Protein AF-A0A661RAF6-F1 (afdb_monomer_lite)

Foldseek 3Di:
DDPPDPDDDDPPPDDPDDDDDDDPVVVVVVVVVVVVVVVVVVVVVVVVVVLVVVLVPDDPLRLLLCLLLLPPSNCVPVVPCSVCVPVPVLVVLVVDDLVSVLSNLVSNCVSCVVVVLLPDDVVVVPSVVSNVVSVVSND

Sequence (139 aa):
MIHHSYREICIDSNIFDSVGMDGSNAFRCCVFEEIEKEAELAAQQEQEERLRTQWDAMGEEERDLACIRQDEVALKYAAEDAKYPIPNIWPKIESAPHGHQKALARAFKERWQAENKWNVKPKQKKQWKKVQRVKAILG

Radius of gyration: 27.12 Å; chains: 1; bounding box: 76×25×67 Å

pLDDT: mean 73.87, std 17.11, range [36.31, 90.81]

Secondary structure (DSSP, 8-state):
----------------------THHHHHHHHHHHHHHHHHHHHHHHHHHHHHHHHHHS-HHHHHHHHHHT-HHHHHHTTTTTT-HHHHTTTHHHHS-HHHHHHHHHHHHHHHHHTT-SS--TTSHHHHHHHHHHHHHH-

Structure (mmCIF, N/CA/C/O backbone):
data_AF-A0A661RAF6-F1
#
_entry.id   AF-A0A661RAF6-F1
#
loop_
_atom_site.group_PDB
_atom_site.id
_atom_site.type_symbol
_atom_site.label_atom_id
_atom_site.label_alt_id
_atom_site.label_comp_id
_atom_site.label_asym_id
_atom_site.label_entity_id
_atom_site.label_seq_id
_atom_site.pdbx_PDB_ins_code
_atom_site.Cartn_x
_atom_site.Cartn_y
_atom_site.Cartn_z
_atom_site.occupancy
_atom_site.B_iso_or_equiv
_atom_site.auth_seq_id
_atom_site.auth_comp_id
_atom_site.auth_asym_id
_atom_site.auth_atom_id
_atom_site.pdbx_PDB_model_num
ATOM 1 N N . MET A 1 1 ? 13.304 6.492 -40.655 1.00 41.62 1 MET A N 1
ATOM 2 C CA . MET A 1 1 ? 14.705 6.947 -40.759 1.00 41.62 1 MET A CA 1
ATOM 3 C C . MET A 1 1 ? 15.292 6.959 -39.364 1.00 41.62 1 MET A C 1
ATOM 5 O O . MET A 1 1 ? 14.999 7.869 -38.606 1.00 41.62 1 MET A O 1
ATOM 9 N N . ILE A 1 2 ? 16.060 5.929 -39.024 1.00 42.19 2 ILE A N 1
ATOM 10 C CA . ILE A 1 2 ? 16.970 5.940 -37.879 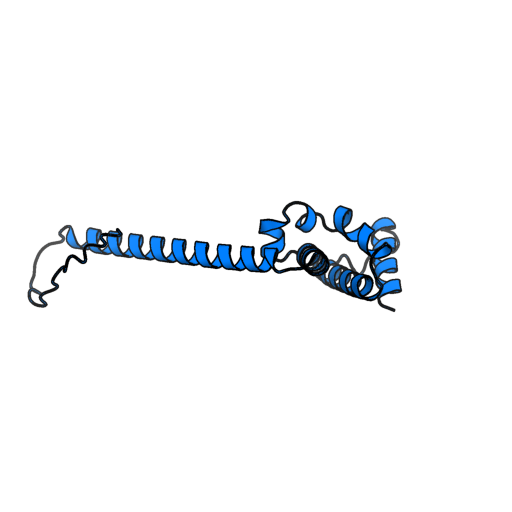1.00 42.19 2 ILE A CA 1
ATOM 11 C C . ILE A 1 2 ? 18.315 5.540 -38.479 1.00 42.19 2 ILE A C 1
ATOM 13 O O . ILE A 1 2 ? 18.516 4.394 -38.867 1.00 42.19 2 ILE A O 1
ATOM 17 N N . HIS A 1 3 ? 19.173 6.533 -38.692 1.00 38.69 3 HIS A N 1
ATOM 18 C CA . HIS A 1 3 ? 20.535 6.350 -39.180 1.00 38.69 3 HIS A CA 1
ATOM 19 C C . HIS A 1 3 ? 21.422 6.064 -37.962 1.00 38.69 3 HIS A C 1
ATOM 21 O O . HIS A 1 3 ? 22.054 6.970 -37.431 1.00 38.69 3 HIS A O 1
ATOM 27 N N . HIS A 1 4 ? 21.466 4.815 -37.495 1.00 42.28 4 HIS A N 1
ATOM 28 C CA . HIS A 1 4 ? 22.548 4.396 -36.603 1.00 42.28 4 HIS A CA 1
ATOM 29 C C . HIS A 1 4 ? 23.712 3.907 -37.457 1.00 42.28 4 HIS A C 1
ATOM 31 O O . HIS A 1 4 ? 23.788 2.759 -37.886 1.00 42.28 4 HIS A O 1
ATOM 37 N N . SER A 1 5 ? 24.587 4.864 -37.763 1.00 44.16 5 SER A N 1
ATOM 38 C CA . SER A 1 5 ? 25.905 4.658 -38.345 1.00 44.16 5 SER A CA 1
ATOM 39 C C . SER A 1 5 ? 26.734 3.774 -37.411 1.00 44.16 5 SER A C 1
ATOM 41 O O . SER A 1 5 ? 27.368 4.277 -36.487 1.00 44.16 5 SER A O 1
ATOM 43 N N . TYR A 1 6 ? 26.752 2.466 -37.669 1.00 52.09 6 TYR A N 1
ATOM 44 C CA . TYR A 1 6 ? 27.827 1.583 -37.226 1.00 52.09 6 TYR A CA 1
ATOM 45 C C . TYR A 1 6 ? 29.131 2.103 -37.833 1.00 52.09 6 TYR A C 1
ATOM 47 O O . TYR A 1 6 ? 29.370 1.950 -39.029 1.00 52.09 6 TYR A O 1
ATOM 55 N N . ARG A 1 7 ? 29.953 2.775 -37.025 1.00 41.41 7 ARG A N 1
ATOM 56 C CA . ARG A 1 7 ? 31.333 3.084 -37.392 1.00 41.41 7 ARG A CA 1
ATOM 57 C C . ARG A 1 7 ? 32.220 2.106 -36.642 1.00 41.41 7 ARG A C 1
ATOM 59 O O . ARG A 1 7 ? 32.403 2.224 -35.436 1.00 41.41 7 ARG A O 1
ATOM 66 N N . GLU A 1 8 ? 32.692 1.114 -37.385 1.00 51.41 8 GLU A N 1
ATOM 67 C CA . GLU A 1 8 ? 33.800 0.241 -37.023 1.00 51.41 8 GLU A CA 1
ATOM 68 C C . GLU A 1 8 ? 34.933 1.074 -36.409 1.00 51.41 8 GLU A C 1
ATOM 70 O O . GLU A 1 8 ? 35.428 2.017 -37.030 1.00 51.41 8 GLU A O 1
ATOM 75 N N . ILE A 1 9 ? 35.341 0.734 -35.188 1.00 46.72 9 ILE A N 1
ATOM 76 C CA . ILE A 1 9 ? 36.633 1.149 -34.649 1.00 46.72 9 ILE A CA 1
ATOM 77 C C . ILE A 1 9 ? 37.412 -0.136 -34.417 1.00 46.72 9 ILE A C 1
ATOM 79 O O . ILE A 1 9 ? 37.175 -0.880 -33.465 1.00 46.72 9 ILE A O 1
ATOM 83 N N . CYS A 1 10 ? 38.287 -0.404 -35.381 1.00 41.19 10 CYS A N 1
ATOM 84 C CA . CYS A 1 10 ? 39.264 -1.472 -35.391 1.00 41.19 10 CYS A CA 1
ATOM 85 C C . CYS A 1 10 ? 40.074 -1.463 -34.090 1.00 41.19 10 CYS A C 1
ATOM 87 O O . CYS A 1 10 ? 40.702 -0.460 -33.755 1.00 41.19 10 CYS A O 1
ATOM 89 N N . ILE A 1 11 ? 40.117 -2.600 -33.400 1.00 43.03 11 ILE A N 1
ATOM 90 C CA . ILE A 1 11 ? 41.221 -2.919 -32.497 1.00 43.03 11 ILE A CA 1
ATOM 91 C C . ILE A 1 11 ? 42.045 -3.979 -33.222 1.00 43.03 11 ILE A C 1
ATOM 93 O O . ILE A 1 11 ? 41.904 -5.179 -32.985 1.00 43.03 11 ILE A O 1
ATOM 97 N N . ASP A 1 12 ? 42.877 -3.518 -34.158 1.00 37.00 12 ASP A N 1
ATOM 98 C CA . ASP A 1 12 ? 44.012 -4.307 -34.620 1.00 37.00 12 ASP A CA 1
ATOM 99 C C . ASP A 1 12 ? 44.898 -4.572 -33.401 1.00 37.00 12 ASP A C 1
ATOM 101 O O . ASP A 1 12 ? 45.507 -3.679 -32.810 1.00 37.00 12 ASP A O 1
ATOM 105 N N . SER A 1 13 ? 44.889 -5.829 -32.974 1.00 44.53 13 SER A N 1
ATOM 106 C CA . SER A 1 13 ? 45.652 -6.326 -31.838 1.00 44.53 13 SER A CA 1
ATOM 107 C C . SER A 1 13 ? 47.113 -6.483 -32.240 1.00 44.53 13 SER A C 1
ATOM 109 O O . SER A 1 13 ? 47.553 -7.582 -32.557 1.00 44.53 13 SER A O 1
ATOM 111 N N . ASN A 1 14 ? 47.858 -5.381 -32.282 1.00 46.12 14 ASN A N 1
ATOM 112 C CA . ASN A 1 14 ? 49.317 -5.388 -32.217 1.00 46.12 14 ASN A CA 1
ATOM 113 C C . ASN A 1 14 ? 49.830 -3.960 -32.039 1.00 46.12 14 ASN A C 1
ATOM 115 O O . ASN A 1 14 ? 49.918 -3.222 -33.008 1.00 46.12 14 ASN A O 1
ATOM 119 N N . ILE A 1 15 ? 50.138 -3.592 -30.797 1.00 42.78 15 ILE A N 1
ATOM 120 C CA . ILE A 1 15 ? 51.215 -2.685 -30.358 1.00 42.78 15 ILE A CA 1
ATOM 121 C C . ILE A 1 15 ? 51.077 -2.658 -28.833 1.00 42.78 15 ILE A C 1
ATOM 123 O O . ILE A 1 15 ? 50.471 -1.787 -28.217 1.00 42.78 15 ILE A O 1
ATOM 127 N N . PHE A 1 16 ? 51.557 -3.733 -28.218 1.00 45.25 16 PHE A N 1
ATOM 128 C CA . PHE A 1 16 ? 51.976 -3.692 -26.832 1.00 45.25 16 PHE A CA 1
ATOM 129 C C . PHE A 1 16 ? 53.485 -3.552 -26.905 1.00 45.25 16 PHE A C 1
ATOM 131 O O . PHE A 1 16 ? 54.162 -4.545 -27.119 1.00 45.25 16 PHE A O 1
ATOM 138 N N . ASP A 1 17 ? 53.987 -2.323 -26.841 1.00 36.31 17 ASP A N 1
ATOM 139 C CA . ASP A 1 17 ? 55.312 -2.092 -26.284 1.00 36.31 17 ASP A CA 1
ATOM 140 C C . ASP A 1 17 ? 55.513 -0.621 -25.933 1.00 36.31 17 ASP A C 1
ATOM 142 O O . ASP A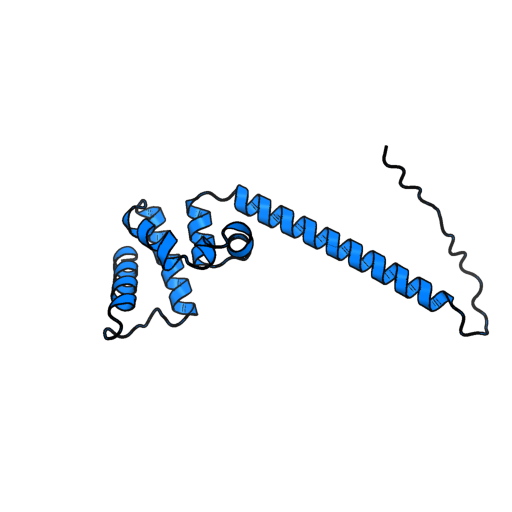 1 17 ? 55.703 0.241 -26.785 1.00 36.31 17 ASP A O 1
ATOM 146 N N . SER A 1 18 ? 55.590 -0.416 -24.620 1.00 48.84 18 SER A N 1
ATOM 147 C CA . SER A 1 18 ? 56.455 0.550 -23.952 1.00 48.84 18 SER A CA 1
ATOM 148 C C . SER A 1 18 ? 56.142 2.048 -24.092 1.00 48.84 18 SER A C 1
ATOM 150 O O . SER A 1 18 ? 56.021 2.607 -25.172 1.00 48.84 18 SER A O 1
ATOM 152 N N . VAL A 1 19 ? 56.223 2.707 -22.931 1.00 39.88 19 VAL A N 1
ATOM 153 C CA . VAL A 1 19 ? 56.366 4.156 -22.712 1.00 39.88 19 VAL A CA 1
ATOM 154 C C . VAL A 1 19 ? 55.065 4.969 -22.672 1.00 39.88 19 VAL A C 1
ATOM 156 O O . VAL A 1 19 ? 54.368 5.117 -23.661 1.00 39.88 19 VAL A O 1
ATOM 159 N N . GLY A 1 20 ? 54.849 5.622 -21.522 1.00 39.03 20 GLY A N 1
ATOM 160 C CA . GLY A 1 20 ? 54.077 6.863 -21.429 1.00 39.03 20 GLY A CA 1
ATOM 161 C C . GLY A 1 20 ? 52.697 6.715 -20.800 1.00 39.03 20 GLY A C 1
ATOM 162 O O . GLY A 1 20 ? 51.825 6.055 -21.335 1.00 39.03 20 GLY A O 1
ATOM 163 N N . MET A 1 21 ? 52.477 7.370 -19.658 1.00 51.34 21 MET A N 1
ATOM 164 C CA . MET A 1 21 ? 51.123 7.717 -19.218 1.00 51.34 21 MET A CA 1
ATOM 165 C C . MET A 1 21 ? 50.570 8.750 -20.208 1.00 51.34 21 MET A C 1
ATOM 167 O O . MET A 1 21 ? 50.972 9.911 -20.158 1.00 51.34 21 MET A O 1
ATOM 171 N N . ASP A 1 22 ? 49.679 8.348 -21.105 1.00 44.38 22 ASP A N 1
ATOM 172 C CA . ASP A 1 22 ? 49.039 9.217 -22.092 1.00 44.38 22 ASP A CA 1
ATOM 173 C C . ASP A 1 22 ? 47.522 8.950 -22.186 1.00 44.38 22 ASP A C 1
ATOM 175 O O . ASP A 1 22 ? 47.000 7.927 -21.745 1.00 44.38 22 ASP A O 1
ATOM 179 N N . GLY A 1 23 ? 46.774 9.957 -22.647 1.00 48.22 23 GLY A N 1
ATOM 180 C CA . GLY A 1 23 ? 45.340 10.185 -22.398 1.00 48.22 23 GLY A CA 1
ATOM 181 C C . GLY A 1 23 ? 44.327 9.122 -22.862 1.00 48.22 23 GLY A C 1
ATOM 182 O O . GLY A 1 23 ? 43.125 9.366 -22.778 1.00 48.22 23 GLY A O 1
ATOM 183 N N . SER A 1 24 ? 44.763 7.943 -23.302 1.00 46.06 24 SER A N 1
ATOM 184 C CA . SER A 1 24 ? 43.915 6.827 -23.745 1.00 46.06 24 SER A CA 1
ATOM 185 C C . SER A 1 24 ? 43.152 6.134 -22.605 1.00 46.06 24 SER A C 1
ATOM 187 O O . SER A 1 24 ? 42.071 5.588 -22.827 1.00 46.06 24 SER A O 1
ATOM 189 N N . ASN A 1 25 ? 43.658 6.186 -21.366 1.00 44.53 25 ASN A N 1
ATOM 190 C CA . ASN A 1 25 ? 42.999 5.538 -20.221 1.00 44.53 25 ASN A CA 1
ATOM 191 C C . ASN A 1 25 ? 41.757 6.310 -19.723 1.00 44.53 25 ASN A C 1
ATOM 193 O O . ASN A 1 25 ? 40.818 5.711 -19.206 1.00 44.53 25 ASN A O 1
ATOM 197 N N . ALA A 1 26 ? 41.719 7.632 -19.926 1.00 43.34 26 ALA A N 1
ATOM 198 C CA . ALA A 1 26 ? 40.561 8.457 -19.582 1.00 43.34 26 ALA A CA 1
ATOM 199 C C . ALA A 1 26 ? 39.387 8.220 -20.548 1.00 43.34 26 ALA A C 1
ATOM 201 O O . ALA A 1 26 ? 38.248 8.102 -20.113 1.00 43.34 26 ALA A O 1
ATOM 202 N N . PHE A 1 27 ? 39.661 8.063 -21.849 1.00 43.34 27 PHE A N 1
ATOM 203 C CA . PHE A 1 27 ? 38.619 7.858 -22.862 1.00 43.34 27 PHE A CA 1
ATOM 204 C C . PHE A 1 27 ? 37.910 6.503 -22.706 1.00 43.34 27 PHE A C 1
ATOM 206 O O . PHE A 1 27 ? 36.690 6.422 -22.808 1.00 43.34 27 PHE A O 1
ATOM 213 N N . ARG A 1 28 ? 38.661 5.441 -22.375 1.00 45.09 28 ARG A N 1
ATOM 214 C CA . ARG A 1 28 ? 38.100 4.110 -22.082 1.00 45.09 28 ARG A CA 1
ATOM 215 C C . ARG A 1 28 ? 37.247 4.095 -20.806 1.00 45.09 28 ARG A C 1
ATOM 217 O O . ARG A 1 28 ? 36.270 3.356 -20.761 1.00 45.09 28 ARG A O 1
ATOM 224 N N . CYS A 1 29 ? 37.595 4.904 -19.802 1.00 50.94 29 CYS A N 1
ATOM 225 C CA . CYS A 1 29 ? 36.801 5.056 -18.580 1.00 50.94 29 CYS A CA 1
ATOM 226 C C . CYS A 1 29 ? 35.493 5.819 -18.854 1.00 50.94 29 CYS A C 1
ATOM 228 O O . CYS A 1 29 ? 34.428 5.354 -18.462 1.00 50.94 29 CYS A O 1
ATOM 230 N N . CYS A 1 30 ? 35.551 6.929 -19.602 1.00 51.88 30 CYS A N 1
ATOM 231 C CA . CYS A 1 30 ? 34.366 7.730 -19.928 1.00 51.88 30 CYS A CA 1
ATOM 232 C C . CYS A 1 30 ? 33.347 6.973 -20.797 1.00 51.88 30 CYS A C 1
ATOM 234 O O . CYS A 1 30 ? 32.157 7.018 -20.508 1.00 51.88 30 CYS A O 1
ATOM 236 N N . VAL A 1 31 ? 33.796 6.236 -21.821 1.00 53.75 31 VAL A N 1
ATOM 237 C CA . VAL A 1 31 ? 32.889 5.484 -22.712 1.00 53.75 31 VAL A CA 1
ATOM 238 C C . VAL A 1 31 ? 32.224 4.310 -21.982 1.00 53.75 31 VAL A C 1
ATOM 240 O O . VAL A 1 31 ? 31.063 4.008 -22.235 1.00 53.75 31 VAL A O 1
ATOM 243 N N . PHE A 1 32 ? 32.927 3.656 -21.052 1.00 53.03 32 PHE A N 1
ATOM 244 C CA . PHE A 1 32 ? 32.342 2.586 -20.238 1.00 53.03 32 PHE A CA 1
ATOM 245 C C . PHE A 1 32 ? 31.281 3.131 -19.267 1.00 53.03 32 PHE A C 1
ATOM 247 O O . PHE A 1 32 ? 30.188 2.577 -19.194 1.00 53.03 32 PHE A O 1
ATOM 254 N N . GLU A 1 33 ? 31.550 4.265 -18.611 1.00 55.88 33 GLU A N 1
ATOM 255 C CA . GLU A 1 33 ? 30.578 4.929 -17.732 1.00 55.88 33 GLU A CA 1
ATOM 256 C C . GLU A 1 33 ? 29.339 5.457 -18.475 1.00 55.88 33 GLU A C 1
ATOM 258 O O . GLU A 1 33 ? 28.242 5.460 -17.918 1.00 55.88 33 GLU A O 1
ATOM 263 N N . GLU A 1 34 ? 29.489 5.942 -19.710 1.00 59.34 34 GLU A N 1
ATOM 264 C CA . GLU A 1 34 ? 28.358 6.400 -20.530 1.00 59.34 34 GLU A CA 1
ATOM 265 C C . GLU A 1 34 ? 27.463 5.228 -20.958 1.00 59.34 34 GLU A C 1
ATOM 267 O O . GLU A 1 34 ? 26.243 5.324 -20.839 1.00 59.34 34 GLU A O 1
ATOM 272 N N . ILE A 1 35 ? 28.052 4.090 -21.341 1.00 63.66 35 ILE A N 1
ATOM 273 C CA . ILE A 1 35 ? 27.307 2.867 -21.683 1.00 63.66 35 ILE A CA 1
ATOM 274 C C . ILE A 1 35 ? 26.588 2.286 -20.453 1.00 63.66 35 ILE A C 1
ATOM 276 O O . ILE A 1 35 ? 25.442 1.848 -20.567 1.00 63.66 35 ILE A O 1
ATOM 280 N N . GLU A 1 36 ? 27.214 2.297 -19.271 1.00 65.19 36 GLU A N 1
ATOM 281 C CA . GLU A 1 36 ? 26.570 1.852 -18.025 1.00 65.19 36 GLU A CA 1
ATOM 282 C C . GLU A 1 36 ? 25.391 2.755 -17.638 1.00 65.19 36 GLU A C 1
ATOM 284 O O . GLU A 1 36 ? 24.314 2.251 -17.323 1.00 65.19 36 GLU A O 1
ATOM 289 N N . LYS A 1 37 ? 25.538 4.083 -17.746 1.00 68.94 37 LYS A N 1
ATOM 290 C CA . LYS A 1 37 ? 24.443 5.033 -17.479 1.00 68.94 37 LYS A CA 1
ATOM 291 C C . LYS A 1 37 ? 23.284 4.873 -18.459 1.00 68.94 37 LYS A C 1
ATOM 293 O O . LYS A 1 37 ? 22.127 4.937 -18.045 1.00 68.94 37 LYS A O 1
ATOM 298 N N . GLU A 1 38 ? 23.565 4.658 -19.743 1.00 71.12 38 GLU A N 1
ATOM 299 C CA . GLU A 1 38 ? 22.529 4.396 -20.749 1.00 71.12 38 GLU A CA 1
ATOM 300 C C . GLU A 1 38 ? 21.807 3.064 -20.496 1.00 71.12 38 GLU A C 1
ATOM 302 O O . GLU A 1 38 ? 20.580 3.003 -20.601 1.00 71.12 38 GLU A O 1
ATOM 307 N N . ALA A 1 39 ? 22.532 2.017 -20.089 1.00 72.25 39 ALA A N 1
ATOM 308 C CA . ALA A 1 39 ? 21.943 0.735 -19.711 1.00 72.25 39 ALA A CA 1
ATOM 309 C C . ALA A 1 39 ? 21.082 0.838 -18.438 1.00 72.25 39 ALA A C 1
ATOM 311 O O . ALA A 1 39 ? 19.992 0.265 -18.383 1.00 72.25 39 ALA A O 1
ATOM 312 N N . GLU A 1 40 ? 21.522 1.600 -17.433 1.00 73.50 40 GLU A N 1
ATOM 313 C CA . GLU A 1 40 ? 20.744 1.868 -16.219 1.00 73.50 40 GLU A CA 1
ATOM 314 C C . GLU A 1 40 ? 19.475 2.673 -16.517 1.00 73.50 40 GLU A C 1
ATOM 316 O O . GLU A 1 40 ? 18.405 2.348 -16.001 1.00 73.50 40 GLU A O 1
ATOM 321 N N . LEU A 1 41 ? 19.560 3.689 -17.379 1.00 76.50 41 LEU A N 1
ATOM 322 C CA . LEU A 1 41 ? 18.401 4.466 -17.824 1.00 76.50 41 LEU A CA 1
ATOM 323 C C . LEU A 1 41 ? 17.395 3.592 -18.579 1.00 76.50 41 LEU A C 1
ATOM 325 O O . LEU A 1 41 ? 16.198 3.665 -18.302 1.00 76.50 41 LEU A O 1
ATOM 329 N N . ALA A 1 42 ? 17.867 2.734 -19.486 1.00 77.00 42 ALA A N 1
ATOM 330 C CA . ALA A 1 42 ? 17.010 1.802 -20.212 1.00 77.00 42 ALA A CA 1
ATOM 331 C C . ALA A 1 42 ? 16.335 0.790 -19.267 1.00 77.00 42 ALA A C 1
ATOM 333 O O . ALA A 1 42 ? 15.133 0.543 -19.381 1.00 77.00 42 ALA A O 1
ATOM 334 N N . ALA A 1 43 ? 17.069 0.257 -18.285 1.00 81.12 43 ALA A N 1
ATOM 335 C CA . ALA A 1 43 ? 16.517 -0.652 -17.282 1.00 81.12 43 ALA A CA 1
ATOM 336 C C . ALA A 1 43 ? 15.472 0.034 -16.383 1.00 81.12 43 ALA A C 1
ATOM 338 O O . ALA A 1 43 ? 14.431 -0.554 -16.083 1.00 81.12 43 ALA A O 1
ATOM 339 N N . GLN A 1 44 ? 15.710 1.291 -15.991 1.00 82.81 44 GLN A N 1
ATOM 340 C CA . GLN A 1 44 ? 14.751 2.086 -15.220 1.00 82.81 44 GLN A CA 1
ATOM 341 C C . GLN A 1 44 ? 13.470 2.354 -16.011 1.00 82.81 44 GLN A C 1
ATOM 343 O O . GLN A 1 44 ? 12.378 2.215 -15.457 1.00 82.81 44 GLN A O 1
ATOM 348 N N . GLN A 1 45 ? 13.590 2.689 -17.297 1.00 82.44 45 GLN A N 1
ATOM 349 C CA . GLN A 1 45 ? 12.441 2.890 -18.181 1.00 82.44 45 GLN A CA 1
ATOM 350 C C . GLN A 1 45 ? 11.631 1.602 -18.344 1.00 82.44 45 GLN A C 1
ATOM 352 O O . GLN A 1 45 ? 10.415 1.623 -18.170 1.00 82.44 45 GLN A O 1
ATOM 357 N N . GLU A 1 46 ? 12.286 0.461 -18.578 1.00 84.25 46 GLU A N 1
ATOM 358 C CA . GLU A 1 46 ? 11.598 -0.830 -18.691 1.00 84.25 46 GLU A CA 1
ATOM 359 C C . GLU A 1 46 ? 10.905 -1.223 -17.372 1.00 84.25 46 GLU A C 1
ATOM 361 O O . GLU A 1 46 ? 9.799 -1.769 -17.360 1.00 84.25 46 GLU A O 1
ATOM 366 N N . GLN A 1 47 ? 11.539 -0.963 -16.227 1.00 83.44 47 GLN A N 1
ATOM 367 C CA . GLN A 1 47 ? 10.928 -1.210 -14.922 1.00 83.44 47 GLN A CA 1
ATOM 368 C C . GLN A 1 47 ? 9.732 -0.283 -14.677 1.00 83.44 47 GLN A C 1
ATOM 370 O O . GLN A 1 47 ? 8.699 -0.728 -14.177 1.00 83.44 47 GLN A O 1
ATOM 375 N N . GLU A 1 48 ? 9.834 0.987 -15.053 1.00 84.88 48 GLU A N 1
ATOM 376 C CA . GLU A 1 48 ? 8.740 1.944 -14.949 1.00 84.88 48 GLU A CA 1
ATOM 377 C C . GLU A 1 48 ? 7.559 1.579 -15.848 1.00 84.88 48 GLU A C 1
ATOM 379 O O . GLU A 1 48 ? 6.421 1.585 -15.379 1.00 84.88 48 GLU A O 1
ATOM 384 N N . GLU A 1 49 ? 7.804 1.199 -17.099 1.00 86.25 49 GLU A N 1
ATOM 385 C CA . GLU A 1 49 ? 6.751 0.738 -18.002 1.00 86.25 49 GLU A CA 1
ATOM 386 C C . GLU A 1 49 ? 6.071 -0.527 -17.483 1.00 86.25 49 GLU A C 1
ATOM 388 O O . GLU A 1 49 ? 4.840 -0.615 -17.532 1.00 86.25 49 GLU A O 1
ATOM 393 N N . ARG A 1 50 ? 6.833 -1.474 -16.917 1.00 85.75 50 ARG A N 1
ATOM 394 C CA . ARG A 1 50 ? 6.282 -2.670 -16.258 1.00 85.75 50 ARG A CA 1
ATOM 395 C C . ARG A 1 50 ? 5.395 -2.319 -15.071 1.00 85.75 50 ARG A C 1
ATOM 397 O O . ARG A 1 50 ? 4.285 -2.832 -14.969 1.00 85.75 50 ARG A O 1
ATOM 404 N N . LEU A 1 51 ? 5.854 -1.435 -14.188 1.00 85.50 51 LEU A N 1
ATOM 405 C CA . LEU A 1 51 ? 5.061 -1.000 -13.037 1.00 85.50 51 LEU A CA 1
ATOM 406 C C . LEU A 1 51 ? 3.795 -0.261 -13.486 1.00 85.50 51 LEU A C 1
ATOM 408 O O . LEU A 1 51 ? 2.721 -0.486 -12.932 1.00 85.50 51 LEU A O 1
ATOM 412 N N . ARG A 1 52 ? 3.892 0.576 -14.523 1.00 85.38 52 ARG A N 1
ATOM 413 C CA . ARG A 1 52 ? 2.747 1.290 -15.095 1.00 85.38 52 ARG A CA 1
ATOM 414 C C . ARG A 1 52 ? 1.721 0.336 -15.692 1.00 85.38 52 ARG A C 1
ATOM 416 O O . ARG A 1 52 ? 0.546 0.420 -15.358 1.00 85.38 52 ARG A O 1
ATOM 423 N N . THR A 1 53 ? 2.161 -0.595 -16.536 1.00 87.44 53 THR A N 1
ATOM 424 C CA . THR A 1 53 ? 1.271 -1.602 -17.133 1.00 87.44 53 THR A CA 1
ATOM 425 C C . THR A 1 53 ? 0.658 -2.511 -16.078 1.00 87.44 53 THR A C 1
ATOM 427 O O . THR A 1 53 ? -0.523 -2.832 -16.179 1.00 87.44 53 THR A O 1
ATOM 430 N N . GLN A 1 54 ? 1.405 -2.869 -15.033 1.00 86.62 54 GLN A N 1
ATOM 431 C CA . GLN A 1 54 ? 0.868 -3.601 -13.890 1.00 86.62 54 GLN A CA 1
ATOM 432 C C . GLN A 1 54 ? -0.231 -2.803 -13.172 1.00 86.62 54 GLN A C 1
ATOM 434 O O . GLN A 1 54 ? -1.295 -3.353 -12.899 1.00 86.62 54 GLN A O 1
ATOM 439 N N . TRP A 1 55 ? -0.011 -1.514 -12.900 1.00 86.75 55 TRP A N 1
ATOM 440 C CA . TRP A 1 55 ? -1.014 -0.649 -12.269 1.00 86.75 55 TRP A CA 1
ATOM 441 C C . TRP A 1 55 ? -2.276 -0.490 -13.124 1.00 86.75 55 TRP A C 1
ATOM 443 O O . TRP A 1 55 ? -3.399 -0.561 -12.616 1.00 86.75 55 TRP A O 1
ATOM 453 N N . ASP A 1 56 ? -2.096 -0.297 -14.429 1.00 85.25 56 ASP A N 1
ATOM 454 C CA . ASP A 1 56 ? -3.188 -0.126 -15.386 1.00 85.25 56 ASP A CA 1
ATOM 455 C C . ASP A 1 56 ? -4.002 -1.417 -15.559 1.00 85.25 56 ASP A C 1
ATOM 457 O O . ASP A 1 56 ? -5.221 -1.346 -15.714 1.00 85.25 56 ASP A O 1
ATOM 461 N N . ALA A 1 57 ? -3.357 -2.584 -15.468 1.00 86.81 57 ALA A N 1
ATOM 462 C CA . ALA A 1 57 ? -4.014 -3.888 -15.528 1.00 86.81 57 ALA A CA 1
ATOM 463 C C . ALA A 1 57 ? -4.768 -4.261 -14.238 1.00 86.81 57 ALA A C 1
ATOM 465 O O . ALA A 1 57 ? -5.725 -5.031 -14.306 1.00 86.81 57 ALA A O 1
ATOM 466 N N . MET A 1 58 ? -4.357 -3.733 -13.078 1.00 85.19 58 MET A N 1
ATOM 467 C CA . MET A 1 58 ? -5.010 -4.009 -11.793 1.00 85.19 58 MET A CA 1
ATOM 468 C C . MET A 1 58 ? -6.417 -3.407 -11.730 1.00 85.19 58 MET A C 1
ATOM 470 O O . MET A 1 58 ? -6.610 -2.209 -11.967 1.00 85.19 58 MET A O 1
ATOM 474 N N . GLY A 1 59 ? -7.390 -4.224 -11.320 1.00 85.69 59 GLY A N 1
ATOM 475 C CA . GLY A 1 59 ? -8.735 -3.751 -10.987 1.00 85.69 59 GLY A CA 1
ATOM 476 C C . GLY A 1 59 ? -8.752 -2.879 -9.724 1.00 85.69 59 GLY A C 1
ATOM 477 O O . GLY A 1 59 ? -7.793 -2.861 -8.953 1.00 85.69 59 GLY A O 1
ATOM 478 N N . GLU A 1 60 ? -9.861 -2.174 -9.467 1.00 83.12 60 GLU A N 1
ATOM 479 C CA . GLU A 1 60 ? -10.004 -1.322 -8.268 1.00 83.12 60 GLU A CA 1
ATOM 480 C C . GLU A 1 60 ? -9.719 -2.101 -6.974 1.00 83.12 60 GLU A C 1
ATOM 482 O O . GLU A 1 60 ? -8.989 -1.632 -6.104 1.00 83.12 60 GLU A O 1
ATOM 487 N N . GLU A 1 61 ? -10.224 -3.332 -6.892 1.00 84.25 61 GLU A N 1
ATOM 488 C CA . GLU A 1 61 ? -10.020 -4.206 -5.742 1.00 84.25 61 GLU A CA 1
ATOM 489 C C . GLU A 1 61 ? -8.537 -4.537 -5.504 1.00 84.25 61 GLU A C 1
ATOM 491 O O . GLU A 1 61 ? -8.066 -4.574 -4.367 1.00 84.25 61 GLU A O 1
ATOM 496 N N . GLU A 1 62 ? -7.782 -4.777 -6.574 1.00 85.75 62 GLU A N 1
ATOM 497 C CA . GLU A 1 62 ? -6.358 -5.105 -6.493 1.00 85.75 62 GLU A CA 1
ATOM 498 C C . GLU A 1 62 ? -5.524 -3.874 -6.142 1.00 85.75 62 GLU A C 1
ATOM 500 O O . GLU A 1 62 ? -4.603 -3.967 -5.327 1.00 85.75 62 GLU A O 1
ATOM 505 N N . ARG A 1 63 ? -5.894 -2.706 -6.681 1.00 85.75 63 ARG A N 1
ATOM 506 C CA . ARG A 1 63 ? -5.278 -1.420 -6.333 1.00 85.75 63 ARG A CA 1
ATOM 507 C C . ARG A 1 63 ? -5.466 -1.095 -4.858 1.00 85.75 63 ARG A C 1
ATOM 509 O O . ARG A 1 63 ? -4.501 -0.715 -4.198 1.00 85.75 63 ARG A O 1
ATOM 516 N N . ASP A 1 64 ? -6.664 -1.307 -4.314 1.00 85.50 64 ASP A N 1
ATOM 517 C CA . ASP A 1 64 ? -6.936 -1.086 -2.892 1.00 85.50 64 ASP A CA 1
ATOM 518 C C . ASP A 1 64 ? -6.052 -1.987 -2.002 1.00 85.50 64 ASP A C 1
ATOM 520 O O . ASP A 1 64 ? -5.500 -1.538 -0.991 1.00 85.50 64 ASP A O 1
ATOM 524 N N . LEU A 1 65 ? -5.844 -3.249 -2.397 1.00 86.81 65 LEU A N 1
ATOM 525 C CA . LEU A 1 65 ? -4.947 -4.170 -1.690 1.00 86.81 65 LEU A CA 1
ATOM 526 C C . LEU A 1 65 ? -3.478 -3.737 -1.786 1.00 86.81 65 LEU A C 1
ATOM 528 O O . LEU A 1 65 ? -2.788 -3.723 -0.761 1.00 86.81 65 LEU A O 1
ATOM 532 N N . ALA A 1 66 ? -3.019 -3.349 -2.978 1.00 86.50 66 ALA A N 1
ATOM 533 C CA . ALA A 1 66 ? -1.662 -2.853 -3.206 1.00 86.50 66 ALA A CA 1
ATOM 534 C C . ALA A 1 66 ? -1.385 -1.579 -2.384 1.00 86.50 66 ALA A C 1
ATOM 536 O O . ALA A 1 66 ? -0.333 -1.447 -1.754 1.00 86.50 66 ALA A O 1
ATOM 537 N N . CYS A 1 67 ? -2.365 -0.675 -2.281 1.00 87.00 67 CYS A N 1
ATOM 538 C CA . CYS A 1 67 ? -2.297 0.519 -1.437 1.00 87.00 67 CYS A CA 1
ATOM 539 C C . CYS A 1 67 ? -2.201 0.190 0.061 1.00 87.00 67 CYS A C 1
ATOM 541 O O . CYS A 1 67 ? -1.441 0.833 0.791 1.00 87.00 67 CYS A O 1
ATOM 543 N N . ILE A 1 68 ? -2.944 -0.811 0.552 1.00 86.69 68 ILE A N 1
ATOM 544 C CA . ILE A 1 68 ? -2.848 -1.232 1.960 1.00 86.69 68 ILE A CA 1
ATOM 545 C C . ILE A 1 68 ? -1.473 -1.836 2.254 1.00 86.69 68 ILE A C 1
ATOM 547 O O . ILE A 1 68 ? -0.900 -1.525 3.305 1.00 86.69 68 ILE A O 1
ATOM 551 N N . ARG A 1 69 ? -0.953 -2.664 1.341 1.00 85.38 69 ARG A N 1
ATOM 552 C CA . ARG A 1 69 ? 0.370 -3.301 1.445 1.00 85.38 69 ARG A CA 1
ATOM 553 C C . ARG A 1 69 ? 1.533 -2.332 1.242 1.00 85.38 69 ARG A C 1
ATOM 555 O O . ARG A 1 69 ? 2.620 -2.609 1.732 1.00 85.38 69 ARG A O 1
ATOM 562 N N . GLN A 1 70 ? 1.262 -1.170 0.647 1.00 81.12 70 GLN A N 1
ATOM 563 C CA . GLN A 1 70 ? 2.259 -0.168 0.264 1.00 81.12 70 GLN A CA 1
ATOM 564 C C . GLN A 1 70 ? 3.259 -0.714 -0.756 1.00 81.12 70 GLN A C 1
ATOM 566 O O . GLN A 1 70 ? 4.454 -0.441 -0.669 1.00 81.12 70 GLN A O 1
ATOM 571 N N . ASP A 1 71 ? 2.749 -1.476 -1.723 1.00 83.94 71 ASP A N 1
ATOM 572 C CA . ASP A 1 71 ? 3.555 -1.986 -2.825 1.00 83.94 71 ASP A CA 1
ATOM 573 C C . ASP A 1 71 ? 4.154 -0.812 -3.618 1.00 83.94 71 ASP A C 1
ATOM 575 O O . ASP A 1 71 ? 3.540 0.255 -3.737 1.00 83.94 71 ASP A O 1
ATOM 579 N N . GLU A 1 72 ? 5.345 -1.005 -4.189 1.00 80.75 72 GLU A N 1
ATOM 580 C CA . GLU A 1 72 ? 6.072 0.045 -4.922 1.00 80.75 72 GLU A CA 1
ATOM 581 C C . GLU A 1 72 ? 5.222 0.671 -6.034 1.00 80.75 72 GLU A C 1
ATOM 583 O O . GLU A 1 72 ? 5.217 1.889 -6.215 1.00 80.75 72 GLU A O 1
ATOM 588 N N . VAL A 1 73 ? 4.425 -0.152 -6.718 1.00 84.19 73 VAL A N 1
ATOM 589 C CA . VAL A 1 73 ? 3.485 0.291 -7.750 1.00 84.19 73 VAL A CA 1
ATOM 590 C C . VAL A 1 73 ? 2.426 1.255 -7.194 1.00 84.19 73 VAL A C 1
ATOM 592 O O . VAL A 1 73 ? 2.157 2.301 -7.783 1.00 84.19 73 VAL A O 1
ATOM 595 N N . ALA A 1 74 ? 1.875 0.967 -6.014 1.00 82.75 74 ALA A N 1
ATOM 596 C CA . ALA A 1 74 ? 0.859 1.800 -5.383 1.00 82.75 74 ALA A CA 1
ATOM 597 C C . ALA A 1 74 ? 1.466 3.098 -4.830 1.00 82.75 74 ALA A C 1
ATOM 599 O O . ALA A 1 74 ? 0.867 4.166 -4.950 1.00 82.75 74 ALA A O 1
ATOM 600 N N . LEU A 1 75 ? 2.678 3.033 -4.273 1.00 81.00 75 LEU A N 1
ATOM 601 C CA . LEU A 1 75 ? 3.410 4.219 -3.824 1.00 81.00 75 LEU A CA 1
ATOM 602 C C . LEU A 1 75 ? 3.733 5.169 -4.983 1.00 81.00 75 LEU A C 1
ATOM 604 O O . LEU A 1 75 ? 3.676 6.385 -4.801 1.00 81.00 75 LEU A O 1
ATOM 608 N N . LYS A 1 76 ? 4.031 4.620 -6.167 1.00 80.50 76 LYS A N 1
ATOM 609 C CA . LYS A 1 76 ? 4.386 5.396 -7.357 1.00 80.50 76 LYS A CA 1
ATOM 610 C C . LYS A 1 76 ? 3.170 6.009 -8.062 1.00 80.50 76 LYS A C 1
ATOM 612 O O . LYS A 1 76 ? 3.237 7.175 -8.440 1.00 80.50 76 LYS A O 1
ATOM 617 N N . TYR A 1 77 ? 2.065 5.270 -8.209 1.00 77.88 77 TYR A N 1
ATOM 618 C CA . TYR A 1 77 ? 0.910 5.717 -9.011 1.00 77.88 77 TYR A CA 1
ATOM 619 C C . TYR A 1 77 ? -0.321 6.147 -8.205 1.00 77.88 77 TYR A C 1
ATOM 621 O O . TYR A 1 77 ? -1.057 7.021 -8.654 1.00 77.88 77 TYR A O 1
ATOM 629 N N . ALA A 1 78 ? -0.556 5.577 -7.021 1.00 74.62 78 ALA A N 1
ATOM 630 C CA . ALA A 1 78 ? -1.719 5.911 -6.192 1.00 74.62 78 ALA A CA 1
ATOM 631 C C . ALA A 1 78 ? -1.451 7.033 -5.182 1.00 74.62 78 ALA A C 1
ATOM 633 O O . ALA A 1 78 ? -2.407 7.518 -4.587 1.00 74.62 78 ALA A O 1
ATOM 634 N N . ALA A 1 79 ? -0.170 7.377 -4.966 1.00 67.25 79 ALA A N 1
ATOM 635 C CA . ALA A 1 79 ? 0.447 8.442 -4.156 1.00 67.25 79 ALA A CA 1
ATOM 636 C C . ALA A 1 79 ? -0.272 8.898 -2.864 1.00 67.25 79 ALA A C 1
ATOM 638 O O . ALA A 1 79 ? 0.329 8.860 -1.792 1.00 67.25 79 ALA A O 1
ATOM 639 N N . GLU A 1 80 ? -1.528 9.336 -2.917 1.00 68.88 80 GLU A N 1
ATOM 640 C CA . GLU A 1 80 ? -2.342 9.712 -1.757 1.00 68.88 80 GLU A CA 1
ATOM 641 C C . GLU A 1 80 ? -3.023 8.508 -1.087 1.00 68.88 80 GLU A C 1
ATOM 643 O O . 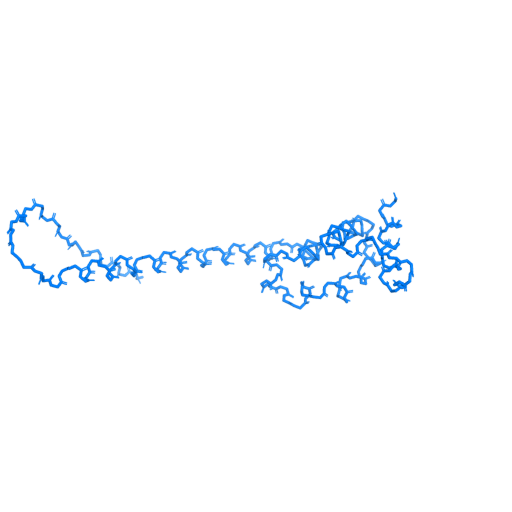GLU A 1 80 ? -2.934 8.359 0.137 1.00 68.88 80 GLU A O 1
ATOM 648 N N . ASP A 1 81 ? -3.620 7.601 -1.865 1.00 67.44 81 ASP A N 1
ATOM 649 C CA . ASP A 1 81 ? -4.366 6.445 -1.343 1.00 67.44 81 ASP A CA 1
ATOM 650 C C . ASP A 1 81 ? -3.442 5.393 -0.716 1.00 67.44 81 ASP A C 1
ATOM 652 O O . ASP A 1 81 ? -3.735 4.846 0.351 1.00 67.44 81 ASP A O 1
ATOM 656 N N . ALA A 1 82 ? -2.273 5.163 -1.323 1.00 65.50 82 ALA A N 1
ATOM 657 C CA . ALA A 1 82 ? -1.244 4.265 -0.788 1.00 65.50 82 ALA A CA 1
ATOM 658 C C . ALA A 1 82 ? -0.523 4.845 0.441 1.00 65.50 82 ALA A C 1
ATOM 660 O O . ALA A 1 82 ? -0.072 4.113 1.334 1.00 65.50 82 ALA A O 1
ATOM 661 N N . LYS A 1 83 ? -0.424 6.177 0.520 1.00 67.44 83 LYS A N 1
ATOM 662 C CA . LYS A 1 83 ? 0.188 6.871 1.659 1.00 67.44 83 LYS A CA 1
ATOM 663 C C . LYS A 1 83 ? -0.756 6.910 2.857 1.00 67.44 83 LYS A C 1
ATOM 665 O O . LYS A 1 83 ? -0.300 6.753 3.993 1.00 67.44 83 LYS A O 1
ATOM 670 N N . TYR A 1 84 ? -2.063 7.034 2.617 1.00 75.12 84 TYR A N 1
ATOM 671 C CA . TYR A 1 84 ? -3.087 7.062 3.660 1.00 75.12 84 TYR A CA 1
ATOM 672 C C . TYR A 1 84 ? -4.266 6.105 3.376 1.00 75.12 84 TYR A C 1
ATOM 674 O O . TYR A 1 84 ? -5.404 6.535 3.195 1.00 75.12 84 TYR A O 1
ATOM 682 N N . PRO A 1 85 ? -4.068 4.780 3.489 1.00 78.81 85 PRO A N 1
ATOM 683 C CA . PRO A 1 85 ? -5.141 3.814 3.228 1.00 78.81 85 PRO A CA 1
ATOM 684 C C . PRO A 1 85 ? -6.201 3.769 4.337 1.00 78.81 85 PRO A C 1
ATOM 686 O O . PRO A 1 85 ? -7.322 3.307 4.142 1.00 78.81 85 PRO A O 1
ATOM 689 N N . ILE A 1 86 ? -5.876 4.269 5.531 1.00 80.06 86 ILE A N 1
ATOM 690 C CA . ILE A 1 86 ? -6.804 4.321 6.666 1.00 80.06 86 ILE A CA 1
ATOM 691 C C . ILE A 1 86 ? -7.954 5.325 6.468 1.00 80.06 86 ILE A C 1
ATOM 693 O O . ILE A 1 86 ? -9.054 5.012 6.908 1.00 80.06 86 ILE A O 1
ATOM 697 N N . PRO A 1 87 ? -7.762 6.536 5.925 1.00 79.38 87 PRO A N 1
ATOM 698 C CA . PRO A 1 87 ? -8.889 7.398 5.564 1.00 79.38 87 PRO A CA 1
ATOM 699 C C . PRO A 1 87 ? -9.577 6.984 4.257 1.00 79.38 87 PRO A C 1
ATOM 701 O O . PRO A 1 87 ? -10.798 7.080 4.197 1.00 79.38 87 PRO A O 1
ATOM 704 N N . ASN A 1 88 ? -8.837 6.481 3.263 1.00 80.88 88 ASN A N 1
ATOM 705 C CA . ASN A 1 88 ? -9.370 6.352 1.899 1.00 80.88 88 ASN A CA 1
ATOM 706 C C . ASN A 1 88 ? -9.958 4.961 1.602 1.00 80.88 88 ASN A C 1
ATOM 708 O O . ASN A 1 88 ? -10.999 4.849 0.962 1.00 80.88 88 ASN A O 1
ATOM 712 N N . ILE A 1 89 ? -9.350 3.896 2.134 1.00 83.94 89 ILE A N 1
ATOM 713 C CA . ILE A 1 89 ? -9.732 2.503 1.833 1.00 83.94 89 ILE A CA 1
ATOM 714 C C . ILE A 1 89 ? -10.509 1.873 2.992 1.00 83.94 89 ILE A C 1
ATOM 716 O O . ILE A 1 89 ? -11.408 1.063 2.785 1.00 83.94 89 ILE A O 1
ATOM 720 N N . TRP A 1 90 ? -10.230 2.273 4.237 1.00 85.38 90 TRP A N 1
ATOM 721 C CA . TRP A 1 90 ? -10.961 1.762 5.402 1.00 85.38 90 TRP A CA 1
ATOM 722 C C . TRP A 1 90 ? -12.490 1.899 5.299 1.00 85.3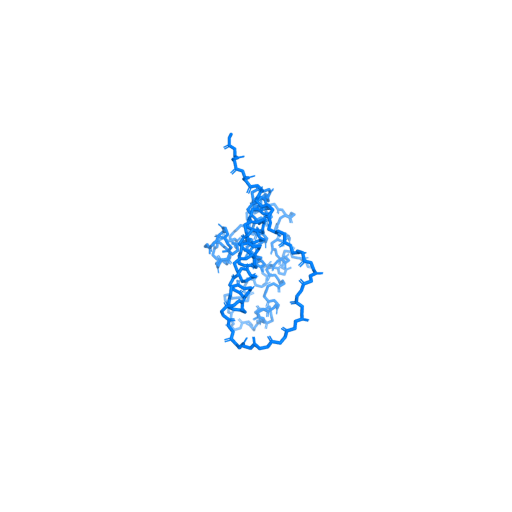8 90 TRP A C 1
ATOM 724 O O . TRP A 1 90 ? -13.161 0.937 5.658 1.00 85.38 90 TRP A O 1
ATOM 734 N N . PRO A 1 91 ? -13.081 3.017 4.822 1.00 85.31 91 PRO A N 1
ATOM 735 C CA . PRO A 1 91 ? -14.536 3.110 4.682 1.00 85.31 91 PRO A CA 1
ATOM 736 C C . PRO A 1 91 ? -15.101 2.066 3.709 1.00 85.31 91 PRO A C 1
ATOM 738 O O . PRO A 1 91 ? -16.194 1.548 3.937 1.00 85.31 91 PRO A O 1
ATOM 741 N N . LYS A 1 92 ? -14.326 1.692 2.680 1.00 84.38 92 LYS A N 1
ATOM 742 C CA . LYS A 1 92 ? -14.720 0.684 1.689 1.00 84.38 92 LYS A CA 1
ATOM 743 C C . LYS A 1 92 ? -14.875 -0.708 2.299 1.00 84.38 92 LYS A C 1
ATOM 745 O O . LYS A 1 92 ? -15.646 -1.509 1.788 1.00 84.38 92 LYS A O 1
ATOM 750 N N . ILE A 1 93 ? -14.222 -0.999 3.431 1.00 85.56 93 ILE A N 1
ATOM 751 C CA . ILE A 1 93 ? -14.348 -2.305 4.096 1.00 85.56 93 ILE A CA 1
ATOM 752 C C . ILE A 1 93 ? -15.788 -2.605 4.532 1.00 85.56 93 ILE A C 1
ATOM 754 O O . ILE A 1 93 ? -16.135 -3.767 4.712 1.00 85.56 93 ILE A O 1
ATOM 758 N N . GLU A 1 94 ? -16.625 -1.585 4.741 1.00 79.38 94 GLU A N 1
ATOM 759 C CA . GLU A 1 94 ? -18.018 -1.766 5.169 1.00 79.38 94 GLU A CA 1
ATOM 760 C C . GLU A 1 94 ? -19.005 -1.787 4.001 1.00 79.38 94 GLU A C 1
ATOM 762 O O . GLU A 1 94 ? -20.064 -2.397 4.129 1.00 79.38 94 GLU A O 1
ATOM 767 N N . SER A 1 95 ? -18.664 -1.154 2.875 1.00 83.31 95 SER A N 1
ATOM 768 C CA . SER A 1 95 ? -19.507 -1.097 1.676 1.00 83.31 95 SER A CA 1
ATOM 769 C C . SER A 1 95 ? -19.178 -2.172 0.639 1.00 83.31 95 SER A C 1
ATOM 771 O O . S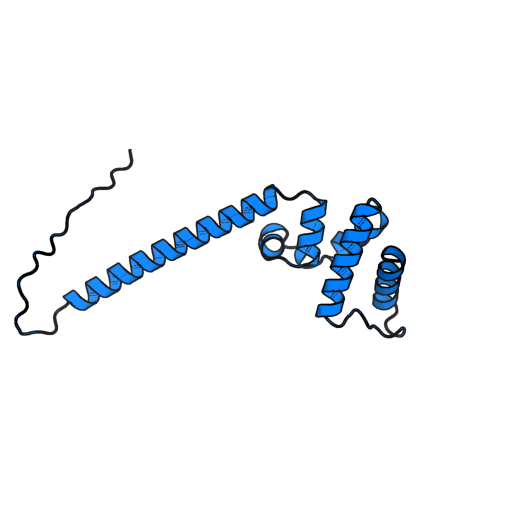ER A 1 95 ? -20.003 -2.449 -0.228 1.00 83.31 95 SER A O 1
ATOM 773 N N . ALA A 1 96 ? -17.984 -2.762 0.699 1.00 82.81 96 ALA A N 1
ATOM 774 C CA . ALA A 1 96 ? -17.527 -3.719 -0.293 1.00 82.81 96 ALA A CA 1
ATOM 775 C C . ALA A 1 96 ? -18.202 -5.102 -0.171 1.00 82.81 96 ALA A C 1
ATOM 777 O O . ALA A 1 96 ? -18.638 -5.497 0.916 1.00 82.81 96 ALA A O 1
ATOM 778 N N . PRO A 1 97 ? -18.232 -5.891 -1.264 1.00 86.00 97 PRO A N 1
ATOM 779 C CA . PRO A 1 97 ? -18.720 -7.267 -1.242 1.00 86.00 97 PRO A CA 1
ATOM 780 C C . PRO A 1 97 ? -17.954 -8.134 -0.236 1.00 86.00 97 PRO A C 1
ATOM 782 O O . PRO A 1 97 ? -16.758 -7.952 -0.025 1.00 86.00 97 PRO A O 1
ATOM 785 N N . HIS A 1 98 ? -18.610 -9.146 0.334 1.00 83.50 98 HIS A N 1
ATOM 786 C CA . HIS A 1 98 ? -18.041 -9.990 1.397 1.00 83.50 98 HIS A CA 1
ATOM 787 C C . HIS A 1 98 ? -16.685 -10.643 1.037 1.00 83.50 98 HIS A C 1
ATOM 789 O O . HIS A 1 98 ? -15.821 -10.802 1.901 1.00 83.50 98 HIS A O 1
ATOM 795 N N . GLY A 1 99 ? -16.469 -10.995 -0.238 1.00 84.12 99 GLY A N 1
ATOM 796 C CA . GLY A 1 99 ? -15.177 -11.497 -0.727 1.00 84.12 99 GLY A CA 1
ATOM 797 C C . GLY A 1 99 ? -14.066 -10.447 -0.625 1.00 84.12 99 GLY A C 1
ATOM 798 O O . GLY A 1 99 ? -13.023 -10.704 -0.017 1.00 84.12 99 GLY A O 1
ATOM 799 N N . HIS A 1 100 ? -14.334 -9.242 -1.128 1.00 85.75 100 HIS A N 1
ATOM 800 C CA . HIS A 1 100 ? -13.419 -8.106 -1.073 1.00 85.75 100 HIS A CA 1
ATOM 801 C C . HIS A 1 100 ? -13.163 -7.633 0.361 1.00 85.75 100 HIS A C 1
ATOM 803 O O . HIS A 1 100 ? -12.027 -7.419 0.776 1.00 85.75 100 HIS A O 1
ATOM 809 N N . GLN A 1 101 ? -14.219 -7.567 1.171 1.00 88.12 101 GLN A N 1
ATOM 810 C CA . GLN A 1 101 ? -14.161 -7.197 2.580 1.00 88.12 101 GLN A CA 1
ATOM 811 C C . GLN A 1 101 ? -13.186 -8.091 3.366 1.00 88.12 101 GLN A C 1
ATOM 813 O O . GLN A 1 101 ? -12.385 -7.591 4.161 1.00 88.12 101 GLN A O 1
ATOM 818 N N . LYS A 1 102 ? -13.196 -9.409 3.116 1.00 89.38 102 LYS A N 1
ATOM 819 C CA . LYS A 1 102 ? -12.226 -10.337 3.717 1.00 89.38 102 LYS A CA 1
ATOM 820 C C . LYS A 1 102 ? -10.803 -10.103 3.217 1.00 89.38 102 LYS A C 1
ATOM 822 O O . LYS A 1 102 ? -9.875 -10.183 4.022 1.00 89.38 102 LYS A O 1
ATOM 827 N N . ALA A 1 103 ? -10.619 -9.817 1.929 1.00 89.19 103 ALA A N 1
ATOM 828 C CA . ALA A 1 103 ? -9.304 -9.516 1.367 1.00 89.19 103 ALA A CA 1
ATOM 829 C C . ALA A 1 103 ? -8.704 -8.243 1.993 1.00 89.19 103 ALA A C 1
ATOM 831 O O . ALA A 1 103 ? -7.589 -8.287 2.516 1.00 89.19 103 ALA A O 1
ATOM 832 N N . LEU A 1 104 ? -9.480 -7.156 2.062 1.00 89.31 104 LEU A N 1
ATOM 833 C CA . LEU A 1 104 ? -9.091 -5.909 2.728 1.00 89.31 104 LEU A CA 1
ATOM 834 C C . LEU A 1 104 ? -8.760 -6.134 4.208 1.00 89.31 104 LEU A C 1
ATOM 836 O O . LEU A 1 104 ? -7.735 -5.668 4.704 1.00 89.31 104 LEU A O 1
ATOM 840 N N . ALA A 1 105 ? -9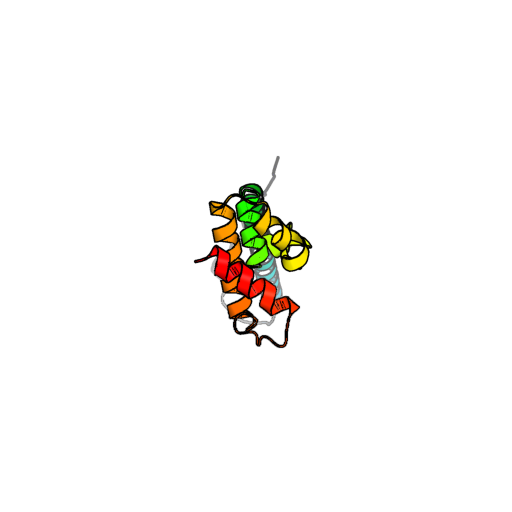.598 -6.887 4.927 1.00 89.81 105 ALA A N 1
ATOM 841 C CA . ALA A 1 105 ? -9.374 -7.209 6.334 1.00 89.81 105 ALA A CA 1
ATOM 842 C C . ALA A 1 105 ? -8.059 -7.978 6.557 1.00 89.81 105 ALA A C 1
ATOM 844 O O . ALA A 1 105 ? -7.333 -7.691 7.513 1.00 89.81 105 ALA A O 1
ATOM 845 N N . ARG A 1 106 ? -7.720 -8.924 5.669 1.00 90.81 106 ARG A N 1
ATOM 846 C CA . ARG A 1 106 ? -6.432 -9.638 5.706 1.00 90.81 106 ARG A CA 1
ATOM 847 C C . ARG A 1 106 ? -5.262 -8.687 5.474 1.00 90.81 106 ARG A C 1
ATOM 849 O O . ARG A 1 106 ? -4.344 -8.679 6.290 1.00 90.81 106 ARG A O 1
ATOM 856 N N . ALA A 1 107 ? -5.339 -7.838 4.450 1.00 90.38 107 ALA A N 1
ATOM 857 C CA . ALA A 1 107 ? -4.291 -6.865 4.151 1.00 90.38 107 ALA A CA 1
ATOM 858 C C . ALA A 1 107 ? -4.064 -5.888 5.324 1.00 90.38 107 ALA A C 1
ATOM 860 O O . ALA A 1 107 ? -2.928 -5.655 5.739 1.00 90.38 107 ALA A O 1
ATOM 861 N N . PHE A 1 108 ? -5.136 -5.374 5.943 1.00 89.88 108 PHE A N 1
ATOM 862 C CA . PHE A 1 108 ? -5.022 -4.516 7.130 1.00 89.88 108 PHE A CA 1
ATOM 863 C C . PHE A 1 108 ? -4.423 -5.246 8.335 1.00 89.88 108 PHE A C 1
ATOM 865 O O . PHE A 1 108 ? -3.648 -4.651 9.087 1.00 89.88 108 PHE A O 1
ATOM 872 N N . LYS A 1 109 ? -4.762 -6.527 8.533 1.00 90.06 109 LYS A N 1
ATOM 873 C CA . LYS A 1 109 ? -4.166 -7.351 9.590 1.00 90.06 109 LYS A CA 1
ATOM 874 C C . LYS A 1 109 ? -2.657 -7.493 9.387 1.00 90.06 109 LYS A C 1
ATOM 876 O O . LYS A 1 109 ? -1.919 -7.191 10.320 1.00 90.06 109 LYS A O 1
ATOM 881 N N . GLU A 1 110 ? -2.217 -7.918 8.204 1.00 90.38 110 GLU A N 1
ATOM 882 C CA . GLU A 1 110 ? -0.795 -8.099 7.864 1.00 90.38 110 GLU A CA 1
ATOM 883 C C . GLU A 1 110 ? -0.007 -6.809 8.109 1.00 90.38 110 GLU A C 1
ATOM 885 O O . GLU A 1 110 ? 0.986 -6.798 8.841 1.00 90.38 110 GLU A O 1
ATOM 890 N N . ARG A 1 111 ? -0.529 -5.686 7.608 1.00 87.12 111 ARG A N 1
ATOM 891 C CA . ARG A 1 111 ? 0.070 -4.368 7.808 1.00 87.12 111 ARG A CA 1
ATOM 892 C C . ARG A 1 111 ? 0.182 -3.996 9.285 1.00 87.12 111 ARG A C 1
ATOM 894 O O . ARG A 1 111 ? 1.241 -3.593 9.760 1.00 87.12 111 ARG A O 1
ATOM 901 N N . TRP A 1 112 ? -0.902 -4.113 10.048 1.00 89.44 112 TRP A N 1
ATOM 902 C CA . TRP A 1 112 ? -0.867 -3.765 11.469 1.00 89.44 112 TRP A CA 1
ATOM 903 C C . TRP A 1 112 ? -0.016 -4.723 12.297 1.00 89.44 112 TRP A C 1
ATOM 905 O O . TRP A 1 112 ? 0.467 -4.321 13.355 1.00 89.44 112 TRP A O 1
ATOM 915 N N . GLN A 1 113 ? 0.177 -5.965 11.853 1.00 88.25 113 GLN A N 1
ATOM 916 C CA . GLN A 1 113 ? 1.142 -6.872 12.467 1.00 88.25 113 GLN A CA 1
ATOM 917 C C . GLN A 1 113 ? 2.570 -6.370 12.242 1.00 88.25 113 GLN A C 1
ATOM 919 O O . GLN A 1 113 ? 3.303 -6.249 13.221 1.00 88.25 113 GLN A O 1
ATOM 924 N N . ALA A 1 114 ? 2.923 -5.982 11.012 1.00 86.19 114 ALA A N 1
ATOM 925 C CA . ALA A 1 114 ? 4.229 -5.395 10.702 1.00 86.19 114 ALA A CA 1
ATOM 926 C C . ALA A 1 114 ? 4.489 -4.093 11.488 1.00 86.19 114 ALA A C 1
ATOM 928 O O . ALA A 1 114 ? 5.570 -3.888 12.032 1.00 86.19 114 ALA A O 1
ATOM 929 N N . GLU A 1 115 ? 3.472 -3.239 11.635 1.00 84.62 115 GLU A N 1
ATOM 930 C CA . GLU A 1 115 ? 3.572 -1.977 12.383 1.00 84.62 115 GLU A CA 1
ATOM 931 C C . GLU A 1 115 ? 3.430 -2.135 13.916 1.00 84.62 115 GLU A C 1
ATOM 933 O O . GLU A 1 115 ? 3.379 -1.133 14.631 1.00 84.62 115 GLU A O 1
ATOM 938 N N . ASN A 1 116 ? 3.303 -3.359 14.450 1.00 85.19 116 ASN A N 1
ATOM 939 C CA . ASN A 1 116 ? 2.994 -3.634 15.866 1.00 85.19 116 ASN A CA 1
ATOM 940 C C . ASN A 1 116 ? 1.698 -2.964 16.394 1.00 85.19 116 ASN A C 1
ATOM 942 O O . ASN A 1 116 ? 1.483 -2.834 17.600 1.00 85.19 116 ASN A O 1
ATOM 946 N N . LYS A 1 117 ? 0.785 -2.577 15.496 1.00 85.12 117 LYS A N 1
ATOM 947 C CA . LYS A 1 117 ? -0.527 -1.959 15.784 1.00 85.12 117 LYS A CA 1
ATOM 948 C C . LYS A 1 117 ? -1.687 -2.959 15.777 1.00 85.12 117 LYS A C 1
ATOM 950 O O . LYS A 1 117 ? -2.850 -2.555 15.843 1.00 85.12 117 LYS A O 1
ATOM 955 N N . TRP A 1 118 ? -1.391 -4.255 15.691 1.00 86.88 118 TRP A N 1
ATOM 956 C CA . TRP A 1 118 ? -2.383 -5.328 15.772 1.00 86.88 118 TRP A CA 1
ATOM 957 C C . TRP A 1 118 ? -2.755 -5.666 17.223 1.00 86.88 118 TRP A C 1
ATOM 959 O O . TRP A 1 118 ? -3.933 -5.714 17.580 1.00 86.88 118 TRP A O 1
ATOM 969 N N . ASN A 1 119 ? -1.755 -5.833 18.094 1.00 84.81 119 ASN A N 1
ATOM 970 C CA . ASN A 1 119 ? -1.939 -6.191 19.506 1.00 84.81 119 ASN A CA 1
ATOM 971 C C . ASN A 1 119 ? -2.115 -4.946 20.384 1.00 84.81 119 ASN A C 1
ATOM 973 O O . ASN A 1 119 ? -1.319 -4.641 21.271 1.00 84.81 119 ASN A O 1
ATOM 977 N N . VAL A 1 120 ? -3.173 -4.193 20.107 1.00 83.94 120 VAL A N 1
ATOM 978 C CA . VAL A 1 120 ? -3.440 -2.913 20.765 1.00 83.94 120 VAL A CA 1
ATOM 979 C C . VAL A 1 120 ? -4.155 -3.121 22.095 1.00 83.94 120 VAL A C 1
ATOM 981 O O . VAL A 1 120 ? -5.029 -3.967 22.213 1.00 83.94 120 VAL A O 1
ATOM 984 N N . LYS A 1 121 ? -3.818 -2.337 23.123 1.00 82.44 121 LYS A N 1
ATOM 985 C CA . LYS A 1 121 ? -4.544 -2.378 24.404 1.00 82.44 121 LYS A CA 1
ATOM 986 C C . LYS A 1 121 ? -5.909 -1.677 24.269 1.00 82.44 121 LYS A C 1
ATOM 988 O O . LYS A 1 121 ? -5.972 -0.631 23.619 1.00 82.44 121 LYS A O 1
ATOM 993 N N . PRO A 1 122 ? -6.966 -2.116 24.982 1.00 78.94 122 PRO A N 1
ATOM 994 C CA . PRO A 1 122 ? -8.290 -1.472 24.959 1.00 78.94 122 PRO A CA 1
ATOM 995 C C . PRO A 1 122 ? -8.289 0.033 25.289 1.00 78.94 122 PRO A C 1
ATOM 997 O O . PRO A 1 122 ? -9.189 0.768 24.882 1.00 78.94 122 PRO A O 1
ATOM 1000 N N . LYS A 1 123 ? -7.251 0.520 25.989 1.00 82.00 123 LYS A N 1
ATOM 1001 C CA . LYS A 1 123 ? -7.038 1.946 26.287 1.00 82.00 123 LYS A CA 1
ATOM 1002 C C . LYS A 1 123 ? -6.939 2.808 25.016 1.00 82.00 123 LYS A C 1
ATOM 1004 O O . LYS A 1 123 ? -7.378 3.955 25.026 1.00 82.00 123 LYS A O 1
ATOM 1009 N N . GLN A 1 124 ? -6.432 2.268 23.905 1.00 82.38 124 GLN A N 1
ATOM 1010 C CA . GLN A 1 124 ? -6.385 2.956 22.610 1.00 82.38 124 GLN A CA 1
ATOM 1011 C C . GLN A 1 124 ? -7.693 2.734 21.832 1.00 82.38 124 GLN A C 1
ATOM 1013 O O . GLN A 1 124 ? -7.737 2.034 20.819 1.00 82.38 124 GLN A O 1
ATOM 1018 N N . LYS A 1 125 ? -8.780 3.354 22.315 1.00 83.06 125 LYS A N 1
ATOM 1019 C CA . LYS A 1 125 ? -10.163 3.107 21.859 1.00 83.06 125 LYS A CA 1
ATOM 1020 C C . LYS A 1 125 ? -10.349 3.146 20.332 1.00 83.06 125 LYS A C 1
ATOM 1022 O O . LYS A 1 125 ? -11.084 2.321 19.801 1.00 83.06 125 LYS A O 1
ATOM 1027 N N . LYS A 1 126 ? -9.707 4.086 19.621 1.00 86.56 126 LYS A N 1
ATOM 1028 C CA . LYS A 1 126 ? -9.864 4.251 18.160 1.00 86.56 126 LYS A CA 1
ATOM 1029 C C . LYS A 1 126 ? -9.290 3.064 17.378 1.00 86.56 126 LYS A C 1
ATOM 1031 O O . LYS A 1 126 ? -10.010 2.450 16.600 1.00 86.56 126 LYS A O 1
ATOM 1036 N N . GLN A 1 127 ? -8.021 2.729 17.608 1.00 85.25 127 GLN A N 1
ATOM 1037 C CA . GLN A 1 127 ? -7.354 1.621 16.920 1.00 85.25 127 GLN A CA 1
ATOM 1038 C C . GLN A 1 127 ? -7.928 0.269 17.359 1.00 85.25 127 GLN A C 1
ATOM 1040 O O . GLN A 1 127 ? -8.160 -0.599 16.524 1.00 85.25 127 GLN A O 1
ATOM 1045 N N . TRP A 1 128 ? -8.259 0.118 18.647 1.00 87.62 128 TRP A N 1
ATOM 1046 C CA . TRP A 1 128 ? -8.901 -1.091 19.163 1.00 87.62 128 TRP A CA 1
ATOM 1047 C C . TRP A 1 128 ? -10.222 -1.402 18.448 1.00 87.62 128 TRP A C 1
ATOM 1049 O O . TRP A 1 128 ? -10.418 -2.532 18.011 1.00 87.62 128 TRP A O 1
ATOM 1059 N N . LYS A 1 129 ? -11.100 -0.406 18.247 1.00 88.12 129 LYS A N 1
ATOM 1060 C CA . LYS A 1 129 ? -12.353 -0.587 17.489 1.00 88.12 129 LYS A CA 1
ATOM 1061 C C . LYS A 1 129 ? -12.106 -1.084 16.061 1.00 88.12 129 LYS A C 1
ATOM 1063 O O . LYS A 1 129 ? -12.809 -1.981 15.607 1.00 88.12 129 LYS A O 1
ATOM 1068 N N . LYS A 1 130 ? -11.093 -0.545 15.374 1.00 88.81 130 LYS A N 1
ATOM 1069 C CA . LYS A 1 130 ? -10.733 -0.965 14.011 1.00 88.81 130 LYS A CA 1
ATOM 1070 C C . LYS A 1 130 ? -10.208 -2.402 13.972 1.00 88.81 130 LYS A C 1
ATOM 1072 O O . LYS A 1 130 ? -10.674 -3.198 13.166 1.00 88.81 130 LYS A O 1
ATOM 1077 N N . VAL A 1 131 ? -9.320 -2.768 14.899 1.00 87.56 131 VAL A N 1
ATOM 1078 C CA . VAL A 1 131 ? -8.816 -4.148 15.030 1.00 87.56 131 VAL A CA 1
ATOM 1079 C C . VAL A 1 131 ? -9.954 -5.130 15.320 1.00 87.56 131 VAL A C 1
ATOM 1081 O O . VAL A 1 131 ? -10.012 -6.192 14.709 1.00 87.56 131 VAL A O 1
ATOM 1084 N N . GLN A 1 132 ? -10.888 -4.780 16.209 1.00 89.00 132 GLN A N 1
ATOM 1085 C CA . GLN A 1 132 ? -12.063 -5.613 16.495 1.00 89.00 132 GLN A CA 1
ATOM 1086 C C . GLN A 1 132 ? -12.955 -5.794 15.262 1.00 89.00 132 GLN A C 1
ATOM 1088 O O . GLN A 1 132 ? -13.445 -6.892 15.021 1.00 89.00 132 GLN A O 1
ATOM 1093 N N . ARG A 1 133 ? -13.111 -4.750 14.440 1.00 87.88 133 ARG A N 1
ATOM 1094 C CA . ARG A 1 133 ? -13.864 -4.834 13.184 1.00 87.88 133 ARG A CA 1
ATOM 1095 C C . ARG A 1 133 ? -13.212 -5.791 12.187 1.00 87.88 133 ARG A C 1
ATOM 1097 O O . ARG A 1 133 ? -13.903 -6.646 11.646 1.00 87.88 133 ARG A O 1
ATOM 1104 N N . VAL A 1 134 ? -11.891 -5.703 12.011 1.00 89.38 134 VAL A N 1
ATOM 1105 C CA . VAL A 1 134 ? -11.133 -6.654 11.177 1.00 89.38 134 VAL A CA 1
ATOM 1106 C C . VAL A 1 134 ? -11.285 -8.082 11.699 1.00 89.38 134 VAL A C 1
ATOM 1108 O O . VAL A 1 134 ? -11.529 -8.987 10.911 1.00 89.38 134 VAL A O 1
ATOM 1111 N N . LYS A 1 135 ? -11.202 -8.296 13.019 1.00 88.25 135 LYS A N 1
ATOM 1112 C CA . LYS A 1 135 ? -11.425 -9.622 13.619 1.00 88.25 135 LYS A CA 1
ATOM 1113 C C . LYS A 1 135 ? -12.826 -10.157 13.315 1.00 88.25 135 LYS A C 1
ATOM 1115 O O . LYS A 1 135 ? -12.936 -11.271 12.831 1.00 88.25 135 LYS A O 1
ATOM 1120 N N . ALA A 1 136 ? -13.866 -9.342 13.498 1.00 87.81 136 ALA A N 1
ATOM 1121 C CA . ALA A 1 136 ? -15.246 -9.738 13.216 1.00 87.81 136 ALA A CA 1
ATOM 1122 C C . ALA A 1 136 ? -15.481 -10.138 11.746 1.00 87.81 136 ALA A C 1
ATOM 1124 O O . ALA A 1 136 ? -16.294 -11.012 11.475 1.00 87.81 136 ALA A O 1
ATOM 1125 N N . ILE A 1 137 ? -14.771 -9.510 10.803 1.00 87.00 137 ILE A N 1
ATOM 1126 C CA . ILE A 1 137 ? -14.837 -9.844 9.371 1.00 87.00 137 ILE A CA 1
ATOM 1127 C C . ILE A 1 137 ? -14.108 -11.160 9.058 1.00 87.00 137 ILE A C 1
ATOM 1129 O O . ILE A 1 137 ? -14.537 -11.929 8.195 1.00 87.00 137 ILE A O 1
ATOM 1133 N N . LEU A 1 138 ? -12.974 -11.404 9.719 1.00 84.38 138 LEU A N 1
ATOM 1134 C CA . LEU A 1 138 ? -12.154 -12.590 9.471 1.00 84.38 138 LEU A CA 1
ATOM 1135 C C . LEU A 1 138 ? -12.727 -13.865 10.105 1.00 84.38 138 LEU A C 1
ATOM 1137 O O . LEU A 1 138 ? -12.398 -14.942 9.606 1.00 84.38 138 LEU A O 1
ATOM 1141 N N . GLY A 1 139 ? -13.608 -13.735 11.104 1.00 69.81 139 GLY A N 1
ATOM 1142 C CA . GLY A 1 139 ? -14.217 -14.849 11.837 1.00 69.81 139 GLY A CA 1
ATOM 1143 C C . GLY A 1 139 ? -13.314 -15.319 12.961 1.00 69.81 139 GLY A C 1
ATOM 1144 O O . GLY A 1 139 ? -12.750 -16.423 12.820 1.00 69.81 139 GLY A O 1
#